Protein AF-A0A4V3CVG6-F1 (afdb_monomer_lite)

Sequence (126 aa):
MADDRAKSPRGFAAMKGERQREIARKGGESVPDEKRSFARNPDLAAAAGRKGGQNVPDEKRSFSQNRDLAAAAGRKGGQSVPDAKRSFSQNRELAAAAGRKGGQAAHGGRDRDRADDGADRDRAAP

Secondary structure (DSSP, 8-state):
----------GGGGS-HHHHHHHHHHHHHTS-GGG-HHHH-HHHHHHHHHHHHHTS-TTT-HHHH-HHHHHHHHHHHHHTS-GGG-HHHH-HHHHHHHHHHHHHHHHTTSSSSSSSSSS-------

Radius of gyration: 24.6 Å; chains: 1; bounding box: 65×59×64 Å

Structure (mmCIF, N/CA/C/O backbone):
data_AF-A0A4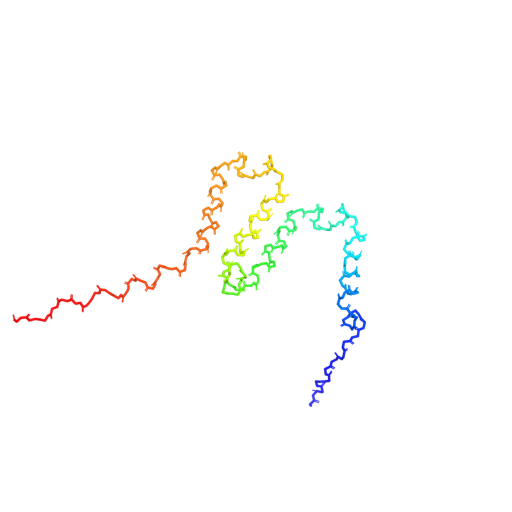V3CVG6-F1
#
_entry.id   AF-A0A4V3CVG6-F1
#
loop_
_atom_site.group_PDB
_atom_site.id
_atom_site.type_symbol
_atom_site.label_atom_id
_atom_site.label_alt_id
_atom_site.label_comp_id
_atom_site.label_asym_id
_atom_site.label_entity_id
_atom_site.label_seq_id
_atom_site.pdbx_PDB_ins_code
_atom_site.Cartn_x
_atom_site.Cartn_y
_atom_site.Cartn_z
_atom_site.occupancy
_atom_site.B_iso_or_equiv
_atom_site.auth_seq_id
_atom_site.auth_comp_id
_atom_site.auth_asym_id
_atom_site.auth_atom_id
_atom_site.pdbx_PDB_model_num
ATOM 1 N N . MET A 1 1 ? 15.925 0.136 42.097 1.00 37.00 1 MET A N 1
ATOM 2 C CA . MET A 1 1 ? 15.141 -0.947 41.470 1.00 37.00 1 MET A CA 1
ATOM 3 C C . MET A 1 1 ? 13.824 -0.310 41.054 1.00 37.00 1 MET A C 1
ATOM 5 O O . MET A 1 1 ? 13.066 0.057 41.937 1.00 37.00 1 MET A O 1
ATOM 9 N N . ALA A 1 2 ? 13.631 0.010 39.772 1.00 52.06 2 ALA A N 1
ATOM 10 C CA . ALA A 1 2 ? 12.375 0.600 39.302 1.00 52.06 2 ALA A CA 1
ATOM 11 C C . ALA A 1 2 ? 11.380 -0.540 39.056 1.00 52.06 2 ALA A C 1
ATOM 13 O O . ALA A 1 2 ? 11.679 -1.445 38.287 1.00 52.06 2 ALA A O 1
ATOM 14 N N . ASP A 1 3 ? 10.247 -0.524 39.755 1.00 52.22 3 ASP A N 1
ATOM 15 C CA . ASP A 1 3 ? 9.181 -1.512 39.611 1.00 52.22 3 ASP A CA 1
ATOM 16 C C . ASP A 1 3 ? 8.616 -1.537 38.180 1.00 52.22 3 ASP A C 1
ATOM 18 O O . ASP A 1 3 ? 7.869 -0.642 37.772 1.00 52.22 3 ASP A O 1
ATOM 22 N N . ASP A 1 4 ? 8.897 -2.619 37.450 1.00 59.16 4 ASP A N 1
ATOM 23 C CA . ASP A 1 4 ? 8.198 -3.065 36.237 1.00 59.16 4 ASP A CA 1
ATOM 24 C C . ASP A 1 4 ? 6.767 -3.536 36.575 1.00 59.16 4 ASP A C 1
ATOM 26 O O . ASP A 1 4 ? 6.352 -4.676 36.352 1.00 59.16 4 ASP A O 1
ATOM 30 N N . ARG A 1 5 ? 5.962 -2.644 37.160 1.00 63.31 5 ARG A N 1
ATOM 31 C CA . ARG A 1 5 ? 4.541 -2.893 37.405 1.00 63.31 5 ARG A CA 1
ATOM 32 C C . ARG A 1 5 ? 3.817 -2.793 36.065 1.00 63.31 5 ARG A C 1
ATOM 34 O O . ARG A 1 5 ? 3.393 -1.705 35.672 1.00 63.31 5 ARG A O 1
ATOM 41 N N . ALA A 1 6 ? 3.709 -3.918 35.355 1.00 66.00 6 ALA A N 1
ATOM 42 C CA . ALA A 1 6 ? 3.012 -4.031 34.075 1.00 66.00 6 ALA A CA 1
ATOM 43 C C . ALA A 1 6 ? 1.687 -3.252 34.121 1.00 66.00 6 ALA A C 1
ATOM 45 O O . ALA A 1 6 ? 0.757 -3.583 34.863 1.00 66.00 6 ALA A O 1
ATOM 46 N N . LYS A 1 7 ? 1.637 -2.141 33.380 1.00 72.88 7 LYS A N 1
ATOM 47 C CA . LYS A 1 7 ? 0.526 -1.191 33.427 1.00 72.88 7 LYS A CA 1
ATOM 48 C C . LYS A 1 7 ? -0.696 -1.895 32.849 1.00 72.88 7 LYS A C 1
ATOM 50 O O . LYS A 1 7 ? -0.747 -2.155 31.651 1.00 72.88 7 LYS A O 1
ATOM 55 N N . SER A 1 8 ? -1.656 -2.238 33.707 1.00 79.81 8 SER A N 1
ATOM 56 C CA . SER A 1 8 ? -2.883 -2.913 33.285 1.00 79.81 8 SER A CA 1
ATOM 57 C C . SER A 1 8 ? -3.536 -2.124 32.145 1.00 79.81 8 SER A C 1
ATOM 59 O O . SER A 1 8 ? -3.572 -0.887 32.225 1.00 79.81 8 SER A O 1
ATOM 61 N N . PRO A 1 9 ? -4.038 -2.790 31.089 1.00 80.44 9 PRO A N 1
ATOM 62 C CA . PRO A 1 9 ? -4.703 -2.099 29.997 1.00 80.44 9 PRO A CA 1
ATOM 63 C C . PRO A 1 9 ? -5.874 -1.294 30.566 1.00 80.44 9 PRO A C 1
ATOM 65 O O . PRO A 1 9 ? -6.638 -1.776 31.402 1.00 80.44 9 PRO A O 1
ATOM 68 N N . ARG A 1 10 ? -5.989 -0.031 30.151 1.00 85.62 10 ARG A N 1
ATOM 69 C CA . ARG A 1 10 ? -7.047 0.899 30.571 1.00 85.62 10 ARG A CA 1
ATOM 70 C C . ARG A 1 10 ? -7.639 1.588 29.348 1.00 85.62 10 ARG A C 1
ATOM 72 O O . ARG A 1 10 ? -6.978 1.721 28.318 1.00 85.62 10 ARG A O 1
ATOM 79 N N . GLY A 1 11 ? -8.887 2.037 29.465 1.00 86.88 11 GLY A N 1
ATOM 80 C CA . GLY A 1 11 ? -9.581 2.739 28.385 1.00 86.88 11 GLY A CA 1
ATOM 81 C C . GLY A 1 11 ? -9.742 1.864 27.139 1.00 86.88 11 GLY A C 1
ATOM 82 O O . GLY A 1 11 ? -10.182 0.723 27.237 1.00 86.88 11 GLY A O 1
ATOM 83 N N . PHE A 1 12 ? -9.368 2.389 25.969 1.00 86.44 12 PHE A N 1
ATOM 84 C CA . PHE A 1 12 ? -9.533 1.722 24.670 1.00 86.44 12 PHE A CA 1
ATOM 85 C C . PHE A 1 12 ? -8.839 0.355 24.587 1.00 86.44 12 PHE A C 1
ATOM 87 O O . PHE A 1 12 ? -9.406 -0.589 24.046 1.00 86.44 12 PHE A O 1
ATOM 94 N N . ALA A 1 13 ? -7.646 0.232 25.175 1.00 85.44 13 ALA A N 1
ATOM 95 C CA . ALA A 1 13 ? -6.874 -1.012 25.181 1.00 85.44 13 ALA A CA 1
ATOM 96 C C . ALA A 1 13 ? -7.473 -2.099 26.094 1.00 85.44 13 ALA A C 1
ATOM 98 O O . ALA A 1 13 ? -7.122 -3.265 25.961 1.00 85.44 13 ALA A O 1
ATOM 99 N N . ALA A 1 14 ? -8.364 -1.727 27.021 1.00 88.00 14 ALA A N 1
ATOM 100 C CA . ALA A 1 14 ? -9.066 -2.660 27.905 1.00 88.00 14 ALA A CA 1
ATOM 101 C C . ALA A 1 14 ? -10.419 -3.129 27.344 1.00 88.00 14 ALA A C 1
ATOM 103 O O . ALA A 1 14 ? -11.069 -3.991 27.933 1.00 88.00 14 ALA A O 1
ATOM 104 N N . MET A 1 15 ? -10.892 -2.532 26.245 1.00 90.56 15 MET A N 1
ATOM 105 C CA . MET A 1 15 ? -12.180 -2.883 25.647 1.00 90.56 15 MET A CA 1
ATOM 106 C C . MET A 1 15 ? -12.101 -4.207 24.878 1.00 90.56 15 MET A C 1
ATOM 108 O O . MET A 1 15 ? -11.050 -4.601 24.379 1.00 90.56 15 MET A O 1
ATOM 112 N N . LYS A 1 16 ? -13.250 -4.880 24.718 1.00 89.88 16 LYS A N 1
ATOM 113 C CA . LYS A 1 16 ? -13.366 -6.058 23.843 1.00 89.88 16 LYS A CA 1
ATOM 114 C C . LYS A 1 16 ? -12.977 -5.686 22.405 1.00 89.88 16 LYS A C 1
ATOM 116 O O . LYS A 1 16 ? -13.419 -4.655 21.896 1.00 89.88 16 LYS A O 1
ATOM 121 N N . GLY A 1 17 ? -12.215 -6.551 21.733 1.00 89.88 17 GLY A N 1
ATOM 122 C CA . GLY A 1 17 ? -11.655 -6.269 20.403 1.00 89.88 17 GLY A CA 1
ATOM 123 C C . GLY A 1 17 ? -12.692 -5.965 19.315 1.00 89.88 17 GLY A C 1
ATOM 124 O O . GLY A 1 17 ? -12.408 -5.231 18.373 1.00 89.88 17 GLY A O 1
ATOM 125 N N . GLU A 1 18 ? -13.919 -6.474 19.435 1.00 88.44 18 GLU A N 1
ATOM 126 C CA . GLU A 1 18 ? -15.022 -6.100 18.537 1.00 88.44 18 GLU A CA 1
ATOM 127 C C . GLU A 1 18 ? -15.428 -4.634 18.701 1.00 88.44 18 GLU A C 1
ATOM 129 O O . GLU A 1 18 ? -15.453 -3.891 17.722 1.00 88.44 18 GLU A O 1
ATOM 134 N N . ARG A 1 19 ? -15.623 -4.185 19.945 1.00 87.50 19 ARG A N 1
ATOM 135 C CA . ARG A 1 19 ? -15.942 -2.790 20.271 1.00 87.50 19 ARG A CA 1
ATOM 136 C C . ARG A 1 19 ? -14.800 -1.847 19.892 1.00 87.50 19 ARG A C 1
ATOM 138 O O . ARG A 1 19 ? -15.037 -0.742 19.417 1.00 87.50 19 ARG A O 1
ATOM 145 N N . GLN A 1 20 ? -13.556 -2.296 20.050 1.00 90.75 20 GLN A N 1
ATOM 146 C CA . GLN A 1 20 ? -12.374 -1.553 19.617 1.00 90.75 20 GLN A CA 1
ATOM 147 C C . GLN A 1 20 ? -12.373 -1.331 18.095 1.00 90.75 20 GLN A C 1
ATOM 149 O O . GLN A 1 20 ? -12.148 -0.213 17.628 1.00 90.75 20 GLN A O 1
ATOM 154 N N . ARG A 1 21 ? -12.676 -2.383 17.321 1.00 89.69 21 ARG A N 1
ATOM 155 C CA . ARG A 1 21 ? -12.789 -2.324 15.856 1.00 89.69 21 ARG A CA 1
ATOM 156 C C . ARG A 1 21 ? -13.944 -1.445 15.397 1.00 89.69 21 ARG A C 1
ATOM 158 O O . ARG A 1 21 ? -13.778 -0.700 14.440 1.00 89.69 21 ARG A O 1
ATOM 165 N N . GLU A 1 22 ? -15.084 -1.509 16.072 1.00 88.31 22 GLU A N 1
ATOM 166 C CA . GLU A 1 22 ? -16.244 -0.673 15.766 1.00 88.31 22 GLU A CA 1
ATOM 167 C C . GLU A 1 22 ? -15.952 0.814 15.999 1.00 88.31 22 GLU A C 1
ATOM 169 O O . GLU A 1 22 ? -16.206 1.638 15.123 1.00 88.31 22 GLU A O 1
ATOM 174 N N . ILE A 1 23 ? -15.329 1.158 17.129 1.00 86.12 23 ILE A N 1
ATOM 175 C CA . ILE A 1 23 ? -14.909 2.534 17.424 1.00 86.12 23 ILE A CA 1
ATOM 176 C C . ILE A 1 23 ? -13.839 3.003 16.428 1.00 86.12 23 ILE A C 1
ATOM 178 O O . ILE A 1 23 ? -13.912 4.133 15.955 1.00 86.12 23 ILE A O 1
ATOM 182 N N . ALA A 1 24 ? -12.875 2.151 16.064 1.00 86.94 24 ALA A N 1
ATOM 183 C CA . ALA A 1 24 ? -11.873 2.483 15.049 1.00 86.94 24 ALA A CA 1
ATOM 184 C C . ALA A 1 24 ? -12.505 2.703 13.664 1.00 86.94 24 ALA A C 1
ATOM 186 O O . ALA A 1 24 ? -12.148 3.658 12.975 1.00 86.94 24 ALA A O 1
ATOM 187 N N . ARG A 1 25 ? -13.478 1.866 13.277 1.00 86.12 25 ARG A N 1
ATOM 188 C CA . ARG A 1 25 ? -14.236 2.013 12.027 1.00 86.12 25 ARG A CA 1
ATOM 189 C C . ARG A 1 25 ? -15.013 3.325 12.021 1.00 86.12 25 ARG A C 1
ATOM 191 O O . ARG A 1 25 ? -14.826 4.119 11.109 1.00 86.12 25 ARG A O 1
ATOM 198 N N . LYS A 1 26 ? -15.777 3.606 13.082 1.00 84.56 26 LYS A N 1
ATOM 199 C CA . LYS A 1 26 ? -16.540 4.853 13.234 1.00 84.56 26 LYS A CA 1
ATOM 200 C C . LYS A 1 26 ? -15.627 6.082 13.269 1.00 84.56 26 LYS A C 1
ATOM 202 O O . LYS A 1 26 ? -15.957 7.101 12.673 1.00 84.56 26 LYS A O 1
ATOM 207 N N . GLY A 1 27 ? -14.461 5.985 13.911 1.00 80.88 27 GLY A N 1
ATOM 208 C CA . GLY A 1 27 ? -13.442 7.037 13.930 1.00 80.88 27 GLY A CA 1
ATOM 209 C C . GLY A 1 27 ? -12.859 7.324 12.544 1.00 80.88 27 GLY A C 1
ATOM 210 O O . GLY A 1 27 ? -12.694 8.485 12.182 1.00 80.88 27 GLY A O 1
ATOM 211 N N . GLY A 1 28 ? -12.606 6.282 11.745 1.00 73.94 28 GLY A N 1
ATOM 212 C CA . GLY A 1 28 ? -12.166 6.416 10.353 1.00 73.94 28 GLY A CA 1
ATOM 213 C C . GLY A 1 28 ? -13.264 6.915 9.406 1.00 73.94 28 GLY A C 1
ATOM 214 O O . GLY A 1 28 ? -12.986 7.698 8.500 1.00 73.94 28 GLY A O 1
ATOM 215 N N . GLU A 1 29 ? -14.516 6.515 9.637 1.00 74.19 29 GLU A N 1
ATOM 216 C CA . GLU A 1 29 ? -15.690 6.946 8.866 1.00 74.19 29 GLU A CA 1
ATOM 217 C C . GLU A 1 29 ? -16.126 8.383 9.172 1.00 74.19 29 GLU A C 1
ATOM 219 O O . GLU A 1 29 ? -16.648 9.054 8.288 1.00 74.19 29 GLU A O 1
ATOM 224 N N . SER A 1 30 ? -15.858 8.885 10.383 1.00 76.50 30 SER A N 1
ATOM 225 C CA . SER A 1 30 ? -16.215 10.249 10.817 1.00 76.50 30 SER A CA 1
ATOM 226 C C . SER A 1 30 ? -15.575 11.357 9.978 1.00 76.50 30 SER A C 1
ATOM 228 O O . SER A 1 30 ? -16.045 12.494 9.997 1.00 76.50 30 SER A O 1
ATOM 230 N N . VAL A 1 31 ? -14.495 11.047 9.257 1.00 68.69 31 VAL A N 1
ATOM 231 C CA . VAL A 1 31 ? -13.876 11.969 8.309 1.00 68.69 31 VAL A CA 1
ATOM 232 C C . VAL A 1 31 ? -14.406 11.628 6.912 1.00 68.69 31 VAL A C 1
ATOM 234 O O . VAL A 1 31 ? -14.093 10.538 6.420 1.00 68.69 31 VAL A O 1
ATOM 237 N N . PRO A 1 32 ? -15.184 12.525 6.268 1.00 72.06 32 PRO A N 1
ATOM 238 C CA . PRO A 1 32 ? -15.596 12.369 4.873 1.00 72.06 32 PRO A CA 1
ATOM 239 C C . PRO A 1 32 ? -14.385 12.108 3.987 1.00 72.06 32 PRO A C 1
ATOM 241 O O . PRO A 1 32 ? -13.311 12.651 4.265 1.00 72.06 32 PRO A O 1
ATOM 244 N N . ASP A 1 33 ? -14.543 11.307 2.935 1.00 65.56 33 ASP A N 1
ATOM 245 C CA . ASP A 1 33 ? -13.433 10.927 2.057 1.00 65.56 33 ASP A CA 1
ATOM 246 C C . ASP A 1 33 ? -12.661 12.150 1.555 1.00 65.56 33 ASP A C 1
ATOM 248 O O . ASP A 1 33 ? -11.436 12.165 1.600 1.00 65.56 33 ASP A O 1
ATOM 252 N N . GLU A 1 34 ? -13.346 13.245 1.235 1.00 69.00 34 GLU A N 1
ATOM 253 C CA . GLU A 1 34 ? -12.746 14.491 0.745 1.00 69.00 34 GLU A CA 1
ATOM 254 C C . GLU A 1 34 ? -11.859 15.193 1.790 1.00 69.00 34 GLU A C 1
ATOM 256 O O . GLU A 1 34 ? -10.977 15.985 1.449 1.00 69.00 34 GLU A O 1
ATOM 261 N N . LYS A 1 35 ? -12.081 14.912 3.079 1.00 69.75 35 LYS A N 1
ATOM 262 C CA . LYS A 1 35 ? -11.327 15.474 4.211 1.00 69.75 35 LYS A CA 1
ATOM 263 C C . LYS A 1 35 ? -10.295 14.502 4.779 1.00 69.75 35 LYS A C 1
ATOM 265 O O . LYS A 1 35 ? -9.519 14.893 5.653 1.00 69.75 35 LYS A O 1
ATOM 270 N N . ARG A 1 36 ? -10.243 13.254 4.304 1.00 75.19 36 ARG A N 1
ATOM 271 C CA . ARG A 1 36 ? -9.215 12.293 4.722 1.00 75.19 36 ARG A CA 1
ATOM 272 C C . ARG A 1 36 ? -7.873 12.737 4.151 1.00 75.19 36 ARG A C 1
ATOM 274 O O . ARG A 1 36 ? -7.715 12.845 2.937 1.00 75.19 36 ARG A O 1
ATOM 281 N N . SER A 1 37 ? -6.872 12.937 5.009 1.00 67.94 37 SER A N 1
ATOM 282 C CA . SER A 1 37 ? -5.529 13.377 4.592 1.00 67.94 37 SER A CA 1
ATOM 283 C C . SER A 1 37 ? -4.915 12.487 3.502 1.00 67.94 37 SER A C 1
ATOM 285 O O . SER A 1 37 ? -4.219 12.985 2.623 1.00 67.94 37 SER A O 1
ATOM 287 N N . PHE A 1 38 ? -5.223 11.186 3.524 1.00 66.00 38 PHE A N 1
ATOM 288 C CA . PHE A 1 38 ? -4.770 10.218 2.520 1.00 66.00 38 PHE A CA 1
ATOM 289 C C . PHE A 1 38 ? -5.528 10.287 1.185 1.00 66.00 38 PHE A C 1
ATOM 291 O O . PHE A 1 38 ? -4.963 9.925 0.159 1.00 66.00 38 PHE A O 1
ATOM 298 N N . ALA A 1 39 ? -6.781 10.747 1.176 1.00 66.56 39 ALA A N 1
ATOM 299 C CA . ALA A 1 39 ? -7.577 10.905 -0.043 1.00 66.56 39 ALA A CA 1
ATOM 300 C C . ALA A 1 39 ? -7.353 12.275 -0.705 1.00 66.56 39 ALA A C 1
ATOM 302 O O . ALA A 1 39 ? -7.442 12.397 -1.923 1.00 66.56 39 ALA A O 1
ATOM 303 N N . ARG A 1 40 ? -7.001 13.300 0.085 1.00 69.38 40 ARG A N 1
ATOM 304 C CA . ARG A 1 40 ? -6.726 14.657 -0.409 1.00 69.38 40 ARG A CA 1
ATOM 305 C C . ARG A 1 40 ? -5.427 14.762 -1.209 1.00 69.38 40 ARG A C 1
ATOM 307 O O . ARG A 1 40 ? -5.351 15.563 -2.134 1.00 69.38 40 ARG A O 1
ATOM 314 N N . ASN A 1 41 ? -4.399 13.998 -0.837 1.00 79.75 41 ASN A N 1
ATOM 315 C CA . ASN A 1 41 ? -3.125 13.984 -1.549 1.00 79.75 41 ASN A CA 1
ATOM 316 C C . ASN A 1 41 ? -2.645 12.533 -1.761 1.00 79.75 41 ASN A C 1
ATOM 318 O O . ASN A 1 41 ? -1.990 11.966 -0.878 1.00 79.75 41 ASN A O 1
ATOM 322 N N . PRO A 1 42 ? -2.967 11.924 -2.918 1.00 74.50 42 PRO A N 1
ATOM 323 C CA . PRO A 1 42 ? -2.577 10.549 -3.219 1.00 74.50 42 PRO A CA 1
ATOM 324 C C . PRO A 1 42 ? -1.055 10.370 -3.281 1.00 74.50 42 PRO A C 1
ATOM 326 O O . PRO A 1 42 ? -0.554 9.309 -2.905 1.00 74.50 42 PRO A O 1
ATOM 329 N N . ASP A 1 43 ? -0.302 11.403 -3.668 1.00 77.50 43 ASP A N 1
ATOM 330 C CA . ASP A 1 43 ? 1.161 11.351 -3.702 1.00 77.50 43 ASP A CA 1
ATOM 331 C C . ASP A 1 43 ? 1.755 11.302 -2.294 1.00 77.50 43 ASP A C 1
ATOM 333 O O . ASP A 1 43 ? 2.664 10.510 -2.032 1.00 77.50 43 ASP A O 1
ATOM 337 N N . LEU A 1 44 ? 1.202 12.080 -1.356 1.00 78.75 44 LEU A N 1
ATOM 338 C CA . LEU A 1 44 ? 1.585 12.031 0.057 1.00 78.75 44 LEU A CA 1
ATOM 339 C C . LEU A 1 44 ? 1.250 10.669 0.673 1.00 78.75 44 LEU A C 1
ATOM 341 O O . LEU A 1 44 ? 2.066 10.110 1.405 1.00 78.75 44 LEU A O 1
ATOM 345 N N . ALA A 1 45 ? 0.082 10.108 0.351 1.00 79.69 45 ALA A N 1
ATOM 346 C CA . ALA A 1 45 ? -0.309 8.774 0.796 1.00 79.69 45 ALA A CA 1
ATOM 347 C C . ALA A 1 45 ? 0.642 7.695 0.255 1.00 79.69 45 ALA A C 1
ATOM 349 O O . ALA A 1 45 ? 1.122 6.848 1.012 1.00 79.69 45 ALA A O 1
ATOM 350 N N . ALA A 1 46 ? 0.982 7.763 -1.033 1.00 75.69 46 ALA A N 1
ATOM 351 C CA . ALA A 1 46 ? 1.937 6.858 -1.661 1.00 75.69 46 ALA A CA 1
ATOM 352 C C . ALA A 1 46 ? 3.353 7.021 -1.083 1.00 75.69 46 ALA A C 1
ATOM 354 O O . ALA A 1 46 ? 4.060 6.032 -0.888 1.00 75.69 46 ALA A O 1
ATOM 355 N N . ALA A 1 47 ? 3.787 8.249 -0.795 1.00 78.19 47 ALA A N 1
ATOM 356 C CA . ALA A 1 47 ? 5.075 8.530 -0.164 1.00 78.19 47 ALA A CA 1
ATOM 357 C C . ALA A 1 47 ? 5.131 8.003 1.278 1.00 78.19 47 ALA A C 1
ATOM 359 O O . ALA A 1 47 ? 6.099 7.341 1.651 1.00 78.19 47 ALA A O 1
ATOM 360 N N . ALA A 1 48 ? 4.078 8.222 2.067 1.00 79.94 48 ALA A N 1
ATOM 361 C CA . ALA A 1 48 ? 3.960 7.709 3.429 1.00 79.94 48 ALA A CA 1
ATOM 362 C C . ALA A 1 48 ? 3.925 6.173 3.459 1.00 79.94 48 ALA A C 1
ATOM 364 O O . ALA A 1 48 ? 4.634 5.563 4.258 1.00 79.94 48 ALA A O 1
ATOM 365 N N . GLY A 1 49 ? 3.179 5.543 2.545 1.00 79.19 49 GLY A N 1
ATOM 366 C CA . GLY A 1 49 ? 3.163 4.088 2.387 1.00 79.19 49 GLY A CA 1
ATOM 367 C C . GLY A 1 49 ? 4.538 3.527 2.014 1.00 79.19 49 GLY A C 1
ATOM 368 O O . GLY A 1 49 ? 5.008 2.579 2.642 1.00 79.19 49 GLY A O 1
ATOM 369 N N . ARG A 1 50 ? 5.232 4.159 1.054 1.00 79.69 50 ARG A N 1
ATOM 370 C CA . ARG A 1 50 ? 6.612 3.797 0.687 1.00 79.69 50 ARG A CA 1
ATOM 371 C C . ARG A 1 50 ? 7.564 3.912 1.876 1.00 79.69 50 ARG A C 1
ATOM 373 O O . ARG A 1 50 ? 8.289 2.963 2.156 1.00 79.69 50 ARG A O 1
ATOM 380 N N . LYS A 1 51 ? 7.522 5.028 2.608 1.00 80.62 51 LYS A N 1
ATOM 381 C CA . LYS A 1 51 ? 8.366 5.258 3.789 1.00 80.62 51 LYS A CA 1
ATOM 382 C C . LYS A 1 51 ? 8.086 4.245 4.905 1.00 80.62 51 LYS A C 1
ATOM 384 O O . LYS A 1 51 ? 9.022 3.726 5.503 1.00 80.62 51 LYS A O 1
ATOM 389 N N . GLY A 1 52 ? 6.816 3.916 5.150 1.00 75.94 52 GLY A N 1
ATOM 390 C CA . GLY A 1 52 ? 6.424 2.897 6.128 1.00 75.94 52 GLY A CA 1
ATOM 391 C C . GLY A 1 52 ? 6.914 1.491 5.765 1.00 75.94 52 GLY A C 1
ATOM 392 O O . GLY A 1 52 ? 7.364 0.757 6.639 1.00 75.94 52 GLY A O 1
ATOM 393 N N . GLY A 1 53 ? 6.890 1.133 4.476 1.00 69.19 53 GLY A N 1
ATOM 394 C CA . GLY A 1 53 ? 7.383 -0.161 3.989 1.00 69.19 53 GLY A CA 1
ATOM 395 C C . GLY A 1 53 ? 8.911 -0.287 3.951 1.00 69.19 53 GLY A C 1
ATOM 396 O O . GLY A 1 53 ? 9.441 -1.389 4.071 1.00 69.19 53 GLY A O 1
ATOM 397 N N . GLN A 1 54 ? 9.630 0.830 3.814 1.00 70.06 54 GLN A N 1
ATOM 398 C CA . GLN A 1 54 ? 11.097 0.846 3.785 1.00 70.06 54 GLN A CA 1
ATOM 399 C C . GLN A 1 54 ? 11.735 0.559 5.147 1.00 70.06 54 GLN A C 1
ATOM 401 O O . GLN A 1 54 ? 12.843 0.035 5.185 1.00 70.06 54 GLN A O 1
ATOM 406 N N . ASN A 1 55 ? 11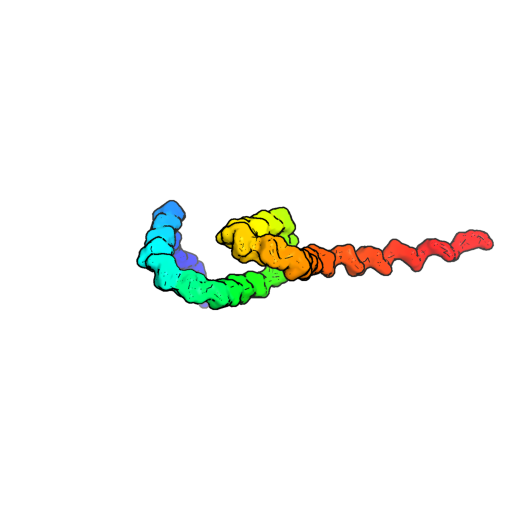.035 0.848 6.250 1.00 70.19 55 ASN A N 1
ATOM 407 C CA . ASN A 1 55 ? 11.567 0.706 7.610 1.00 70.19 55 ASN A CA 1
ATOM 408 C C . ASN A 1 55 ? 11.657 -0.754 8.096 1.00 70.19 55 ASN A C 1
ATOM 410 O O . ASN A 1 55 ? 12.103 -1.020 9.209 1.00 70.19 55 ASN A O 1
ATOM 414 N N . VAL A 1 56 ? 11.200 -1.699 7.273 1.00 66.12 56 VAL A N 1
ATOM 415 C CA . VAL A 1 56 ? 11.333 -3.131 7.526 1.00 66.12 56 VAL A CA 1
ATOM 416 C C . VAL A 1 56 ? 12.548 -3.636 6.737 1.00 66.12 56 VAL A C 1
ATOM 418 O O . VAL A 1 56 ? 12.613 -3.355 5.537 1.00 66.12 56 VAL A O 1
ATOM 421 N N . PRO A 1 57 ? 13.500 -4.353 7.363 1.00 67.19 57 PRO A N 1
ATOM 422 C CA . PRO A 1 57 ? 14.609 -4.979 6.644 1.00 67.19 57 PRO A CA 1
ATOM 423 C C . PRO A 1 57 ? 14.100 -5.990 5.606 1.00 67.19 57 PRO A C 1
ATOM 425 O O . PRO A 1 57 ? 13.032 -6.583 5.791 1.00 67.19 57 PRO A O 1
ATOM 428 N N . ASP A 1 58 ? 14.841 -6.161 4.510 1.00 64.69 58 ASP A N 1
ATOM 429 C CA . ASP A 1 58 ? 14.463 -6.974 3.339 1.00 64.69 58 ASP A CA 1
ATOM 430 C C . ASP A 1 58 ? 14.051 -8.401 3.712 1.00 64.69 58 ASP A C 1
ATOM 432 O O . ASP A 1 58 ? 13.078 -8.919 3.166 1.00 64.69 58 ASP A O 1
ATOM 436 N N . GLU A 1 59 ? 14.677 -8.985 4.728 1.00 68.69 59 GLU A N 1
ATOM 437 C CA . GLU A 1 59 ? 14.430 -10.342 5.220 1.00 68.69 59 GLU A CA 1
ATOM 438 C C . GLU A 1 59 ? 13.143 -10.451 6.058 1.00 68.69 59 GLU A C 1
ATOM 440 O O . GLU A 1 59 ? 12.526 -11.515 6.154 1.00 68.69 59 GLU A O 1
ATOM 445 N N . LYS A 1 60 ? 12.711 -9.344 6.676 1.00 67.69 60 LYS A N 1
ATOM 446 C CA . LYS A 1 60 ? 11.504 -9.284 7.523 1.00 67.69 60 LYS A CA 1
ATOM 447 C C . LYS A 1 60 ? 10.293 -8.708 6.797 1.00 67.69 60 LYS A C 1
ATOM 449 O O . LYS A 1 60 ? 9.204 -8.638 7.366 1.00 67.69 60 LYS A O 1
ATOM 454 N N . ARG A 1 61 ? 10.459 -8.276 5.549 1.00 70.75 61 ARG A N 1
ATOM 455 C CA . ARG A 1 61 ? 9.364 -7.769 4.726 1.00 70.75 61 ARG A CA 1
ATOM 456 C C . ARG A 1 61 ? 8.434 -8.914 4.345 1.00 70.75 61 ARG A C 1
ATOM 458 O O . ARG A 1 61 ? 8.859 -9.917 3.777 1.00 70.75 61 ARG A O 1
ATOM 465 N N . SER A 1 62 ? 7.135 -8.735 4.585 1.00 67.31 62 SER A N 1
ATOM 466 C CA . SER A 1 62 ? 6.113 -9.740 4.251 1.00 67.31 62 SER A CA 1
ATOM 467 C C . SER A 1 62 ? 6.128 -10.130 2.769 1.00 67.31 62 SER A C 1
ATOM 469 O O . SER A 1 62 ? 5.765 -11.250 2.423 1.00 67.31 62 SER A O 1
ATOM 471 N N . PHE A 1 63 ? 6.588 -9.226 1.897 1.00 65.56 63 PHE A N 1
ATOM 472 C CA . PHE A 1 63 ? 6.731 -9.489 0.469 1.00 65.56 63 PHE A CA 1
ATOM 473 C C . PHE A 1 63 ? 7.916 -10.391 0.093 1.00 65.56 63 PHE A C 1
ATOM 475 O O . PHE A 1 63 ? 7.863 -11.029 -0.956 1.00 65.56 63 PHE A O 1
ATOM 482 N N . SER A 1 64 ? 8.941 -10.479 0.943 1.00 67.75 64 SER A N 1
ATOM 483 C CA . SER A 1 64 ? 10.065 -11.414 0.792 1.00 67.75 64 SER A CA 1
ATOM 484 C C . SER A 1 64 ? 9.753 -12.780 1.410 1.00 67.75 64 SER A C 1
ATOM 486 O O . SER A 1 64 ? 10.232 -13.800 0.928 1.00 67.75 64 SER A O 1
ATOM 488 N N . GLN A 1 65 ? 8.918 -12.811 2.455 1.00 70.94 65 GLN A N 1
ATOM 489 C CA . GLN A 1 65 ? 8.569 -14.037 3.182 1.00 70.94 65 GLN A CA 1
ATOM 490 C C . GLN A 1 65 ? 7.529 -14.901 2.462 1.00 70.94 65 GLN A C 1
ATOM 492 O O . GLN A 1 65 ? 7.632 -16.124 2.476 1.00 70.94 65 GLN A O 1
ATOM 497 N N . ASN A 1 66 ? 6.518 -14.288 1.837 1.00 80.00 66 ASN A N 1
ATOM 498 C CA . ASN A 1 66 ? 5.499 -15.019 1.088 1.00 80.00 66 ASN A CA 1
ATOM 499 C C . ASN A 1 66 ? 5.230 -14.340 -0.256 1.00 80.00 66 ASN A C 1
ATOM 501 O O . ASN A 1 66 ? 4.477 -13.367 -0.363 1.00 80.00 66 ASN A O 1
ATOM 505 N N . ARG A 1 67 ? 5.854 -14.896 -1.295 1.00 73.56 67 ARG A N 1
ATOM 506 C CA . ARG A 1 67 ? 5.786 -14.386 -2.665 1.00 73.56 67 ARG A CA 1
ATOM 507 C C . ARG A 1 67 ? 4.364 -14.393 -3.226 1.00 73.56 67 ARG A C 1
ATOM 509 O O . ARG A 1 67 ? 3.989 -13.454 -3.926 1.00 73.56 67 ARG A O 1
ATOM 516 N N . ASP A 1 68 ? 3.566 -15.405 -2.898 1.00 76.56 68 ASP A N 1
ATOM 517 C CA . ASP A 1 68 ? 2.195 -15.531 -3.401 1.00 76.56 68 ASP A CA 1
ATOM 518 C C . ASP A 1 68 ? 1.276 -14.485 -2.772 1.00 76.56 68 ASP A C 1
ATOM 520 O O . ASP A 1 68 ? 0.485 -13.843 -3.470 1.00 76.56 68 ASP A O 1
ATOM 524 N N . LEU A 1 69 ? 1.440 -14.235 -1.470 1.00 78.44 69 LEU A N 1
ATOM 525 C CA . LEU A 1 69 ? 0.734 -13.167 -0.766 1.00 78.44 69 LEU A CA 1
ATOM 526 C C . LEU A 1 69 ? 1.144 -11.785 -1.293 1.00 78.44 69 LEU A C 1
ATOM 528 O O . LEU A 1 69 ? 0.285 -10.930 -1.508 1.00 78.44 69 LEU A O 1
ATOM 532 N N . ALA A 1 70 ? 2.436 -11.577 -1.559 1.00 75.75 70 ALA A N 1
ATOM 533 C CA . ALA A 1 70 ? 2.953 -10.346 -2.154 1.00 75.75 70 ALA A CA 1
ATOM 534 C C . ALA A 1 70 ? 2.350 -10.091 -3.543 1.00 75.75 70 ALA A C 1
ATOM 536 O O . ALA A 1 70 ? 1.861 -8.997 -3.831 1.00 75.75 70 ALA A O 1
ATOM 537 N N . ALA A 1 71 ? 2.330 -11.122 -4.390 1.00 74.19 71 ALA A N 1
ATOM 538 C CA . ALA A 1 71 ? 1.741 -11.061 -5.719 1.00 74.19 71 ALA A CA 1
ATOM 539 C C . ALA A 1 71 ? 0.224 -10.830 -5.657 1.00 74.19 71 ALA A C 1
ATOM 541 O O . ALA A 1 71 ? -0.318 -10.052 -6.443 1.00 74.19 71 ALA A O 1
ATOM 542 N N . ALA A 1 72 ? -0.480 -11.462 -4.715 1.00 77.62 72 ALA A N 1
ATOM 543 C CA . ALA A 1 72 ? -1.904 -11.234 -4.488 1.00 77.62 72 ALA A CA 1
ATOM 544 C C . ALA A 1 72 ? -2.189 -9.793 -4.031 1.00 77.62 72 ALA A C 1
ATOM 546 O O . ALA A 1 72 ? -3.091 -9.153 -4.572 1.00 77.62 72 ALA A O 1
ATOM 547 N N . ALA A 1 73 ? -1.395 -9.251 -3.105 1.00 76.88 73 ALA A N 1
ATOM 548 C CA . ALA A 1 73 ? -1.510 -7.868 -2.647 1.00 76.88 73 ALA A CA 1
ATOM 549 C C . ALA A 1 73 ? -1.219 -6.863 -3.775 1.00 76.88 73 ALA A C 1
ATOM 551 O O . ALA A 1 73 ? -1.974 -5.908 -3.954 1.00 76.88 73 ALA A O 1
ATOM 552 N N . GLY A 1 74 ? -0.185 -7.114 -4.585 1.00 75.88 74 GLY A N 1
ATOM 553 C CA . GLY A 1 74 ? 0.132 -6.307 -5.765 1.00 75.88 74 GLY A CA 1
ATOM 554 C C . GLY A 1 74 ? -0.987 -6.328 -6.808 1.00 75.88 74 GLY A C 1
ATOM 555 O O . GLY A 1 74 ? -1.415 -5.273 -7.279 1.00 75.88 74 GLY A O 1
ATOM 556 N N . ARG A 1 75 ? -1.533 -7.514 -7.116 1.00 76.50 75 ARG A N 1
ATOM 557 C CA . ARG A 1 75 ? -2.690 -7.659 -8.015 1.00 76.50 75 ARG A CA 1
ATOM 558 C C . ARG A 1 75 ? -3.912 -6.919 -7.483 1.00 76.50 75 ARG A C 1
ATOM 560 O O . ARG A 1 75 ? -4.529 -6.174 -8.236 1.00 76.50 75 ARG A O 1
ATOM 567 N N . LYS A 1 76 ? -4.227 -7.064 -6.194 1.00 78.81 76 LYS A N 1
ATOM 568 C CA . LYS A 1 76 ? -5.352 -6.370 -5.556 1.00 78.81 76 LYS A CA 1
ATOM 569 C C . LYS A 1 76 ? -5.181 -4.848 -5.608 1.00 78.81 76 LYS A C 1
ATOM 571 O O . LYS A 1 76 ? -6.124 -4.151 -5.956 1.00 78.81 76 LYS A O 1
ATOM 576 N N . GLY A 1 77 ? -3.976 -4.340 -5.342 1.00 74.25 77 GLY A N 1
ATOM 577 C CA . GLY A 1 77 ? -3.662 -2.912 -5.457 1.00 74.25 77 GLY A CA 1
ATOM 578 C C . GLY A 1 77 ? -3.819 -2.376 -6.884 1.00 74.25 77 GLY A C 1
ATOM 579 O O . GLY A 1 77 ? -4.393 -1.309 -7.078 1.00 74.25 77 GLY A O 1
ATOM 580 N N . GLY A 1 78 ? -3.377 -3.139 -7.888 1.00 72.19 78 GLY A N 1
ATOM 581 C CA . GLY A 1 78 ? -3.573 -2.790 -9.300 1.00 72.19 78 GLY A CA 1
ATOM 582 C C . GLY A 1 78 ? -5.032 -2.880 -9.758 1.00 72.19 78 GLY A C 1
ATOM 583 O O . GLY A 1 78 ? -5.454 -2.126 -10.633 1.00 72.19 78 GLY A O 1
ATOM 584 N N . GLN A 1 79 ? -5.824 -3.769 -9.153 1.00 71.81 79 GLN A N 1
ATOM 585 C CA . GLN A 1 79 ? -7.241 -3.930 -9.470 1.00 71.81 79 GLN A CA 1
ATOM 586 C C . GLN A 1 79 ? -8.119 -2.788 -8.951 1.00 71.81 79 GLN A C 1
ATOM 588 O O . GLN A 1 79 ? -9.129 -2.498 -9.591 1.00 71.81 79 GLN A O 1
ATOM 593 N N . SER A 1 80 ? -7.720 -2.118 -7.863 1.00 70.81 80 SER A N 1
ATOM 594 C CA . SER A 1 80 ? -8.408 -0.938 -7.308 1.00 70.81 80 SER A CA 1
ATOM 595 C C . SER A 1 80 ? -8.444 0.260 -8.263 1.00 70.81 80 SER A C 1
ATOM 597 O O . SER A 1 80 ? -9.194 1.208 -8.043 1.00 70.81 80 SER A O 1
ATOM 599 N N . VAL A 1 81 ? -7.636 0.234 -9.324 1.00 68.88 81 VAL A N 1
ATOM 600 C CA . VAL A 1 81 ? -7.646 1.237 -10.388 1.00 68.88 81 VAL A CA 1
ATOM 601 C C . VAL A 1 81 ? -8.643 0.790 -11.473 1.00 68.88 81 VAL A C 1
ATOM 603 O O . VAL A 1 81 ? -8.605 -0.375 -11.864 1.00 68.88 81 VAL A O 1
ATOM 606 N N . PRO A 1 82 ? -9.538 1.654 -11.988 1.00 71.12 82 PRO A N 1
ATOM 607 C CA . PRO A 1 82 ? -10.425 1.315 -13.108 1.00 71.12 82 PRO A CA 1
ATOM 608 C C . PRO A 1 82 ? -9.619 0.934 -14.348 1.00 71.12 82 PRO A C 1
ATOM 610 O O . PRO A 1 82 ? -8.618 1.591 -14.610 1.00 71.12 82 PRO A O 1
ATOM 613 N N . ASP A 1 83 ? -10.057 -0.056 -15.133 1.00 67.38 83 ASP A N 1
ATOM 614 C CA . ASP A 1 83 ? -9.251 -0.628 -16.228 1.00 67.38 83 ASP A CA 1
ATOM 615 C C . ASP A 1 83 ? -8.703 0.420 -17.215 1.00 67.38 83 ASP A C 1
ATOM 617 O O . ASP A 1 83 ? -7.511 0.440 -17.508 1.00 67.38 83 ASP A O 1
ATOM 621 N N . ALA A 1 84 ? -9.530 1.403 -17.583 1.00 71.19 84 ALA A N 1
ATOM 622 C CA . ALA A 1 84 ? -9.151 2.527 -18.44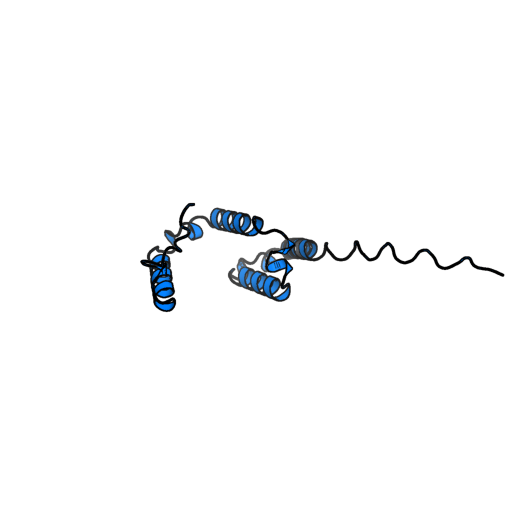5 1.00 71.19 84 ALA A CA 1
ATOM 623 C C . ALA A 1 84 ? -8.030 3.429 -17.878 1.00 71.19 84 ALA A C 1
ATOM 625 O O . ALA A 1 84 ? -7.383 4.167 -18.621 1.00 71.19 84 ALA A O 1
ATOM 626 N N . LYS A 1 85 ? -7.804 3.395 -16.561 1.00 70.44 85 LYS A N 1
ATOM 627 C CA . LYS A 1 85 ? -6.761 4.147 -15.844 1.00 70.44 85 LYS A CA 1
ATOM 628 C C . LYS A 1 85 ? -5.589 3.267 -15.412 1.00 70.44 85 LYS A C 1
ATOM 630 O O . LYS A 1 85 ? -4.660 3.758 -14.773 1.00 70.44 85 LYS A O 1
ATOM 635 N N . ARG A 1 86 ? -5.618 1.966 -15.713 1.00 72.81 86 ARG A N 1
ATOM 636 C CA . ARG A 1 86 ? -4.530 1.061 -15.351 1.00 72.81 86 ARG A CA 1
ATOM 637 C C . ARG A 1 86 ? -3.366 1.270 -16.305 1.00 72.81 86 ARG A C 1
ATOM 639 O O . ARG A 1 86 ? -3.523 1.201 -17.522 1.00 72.81 86 ARG A O 1
ATOM 646 N N . SER A 1 87 ? -2.169 1.452 -15.750 1.00 68.88 87 SER A N 1
ATOM 647 C CA . SER A 1 87 ? -0.952 1.655 -16.544 1.00 68.88 87 SER A CA 1
ATOM 648 C C . SER A 1 87 ? -0.682 0.503 -17.520 1.00 68.88 87 SER A C 1
ATOM 650 O O . SER A 1 87 ? -0.085 0.729 -18.564 1.00 68.88 87 SER A O 1
ATOM 652 N N . PHE A 1 88 ? -1.164 -0.712 -17.226 1.00 65.88 88 PHE A N 1
ATOM 653 C CA . PHE A 1 88 ? -1.044 -1.865 -18.123 1.00 65.88 88 PHE A CA 1
ATOM 654 C C . PHE A 1 88 ? -1.951 -1.838 -19.351 1.00 65.88 88 PHE A C 1
ATOM 656 O O . PHE A 1 88 ? -1.580 -2.433 -20.359 1.00 65.88 88 PHE A O 1
ATOM 663 N N . SER A 1 89 ? -3.090 -1.146 -19.283 1.00 69.88 89 SER A N 1
ATOM 664 C CA . SER A 1 89 ? -3.991 -0.955 -20.424 1.00 69.88 89 SER A CA 1
ATOM 665 C C . SER A 1 89 ? -3.585 0.276 -21.243 1.00 69.88 89 SER A C 1
ATOM 667 O O . SER A 1 89 ? -3.792 0.303 -22.450 1.00 69.88 89 SER A O 1
ATOM 669 N N . GLN A 1 90 ? -2.965 1.278 -20.606 1.00 72.44 90 GLN A N 1
ATOM 670 C CA . GLN A 1 90 ? -2.543 2.524 -21.261 1.00 72.44 90 GLN A CA 1
ATOM 671 C C . GLN A 1 90 ? -1.178 2.432 -21.956 1.00 72.44 90 GLN A C 1
ATOM 673 O O . GLN A 1 90 ? -1.010 2.970 -23.045 1.00 72.44 90 GLN A O 1
ATOM 678 N N . ASN A 1 91 ? -0.188 1.778 -21.339 1.00 82.81 91 ASN A N 1
ATOM 679 C CA . ASN A 1 91 ? 1.134 1.602 -21.934 1.00 82.81 91 ASN A CA 1
ATOM 680 C C . ASN A 1 91 ? 1.733 0.253 -21.520 1.00 82.81 91 ASN A C 1
ATOM 682 O O . ASN A 1 91 ? 2.296 0.081 -20.432 1.00 82.81 91 ASN A O 1
ATOM 686 N N . ARG A 1 92 ? 1.626 -0.710 -22.438 1.00 79.12 92 ARG A N 1
ATOM 687 C CA . ARG A 1 92 ? 2.084 -2.087 -22.245 1.00 79.12 92 ARG A CA 1
ATOM 688 C C . ARG A 1 92 ? 3.581 -2.173 -21.950 1.00 79.12 92 ARG A C 1
ATOM 690 O O . ARG A 1 92 ? 3.986 -2.997 -21.134 1.00 79.12 92 ARG A O 1
ATOM 697 N N . GLU A 1 93 ? 4.393 -1.324 -22.573 1.00 78.38 93 GLU A N 1
ATOM 698 C CA . GLU A 1 93 ? 5.847 -1.319 -22.396 1.00 78.38 93 GLU A CA 1
ATOM 699 C C . GLU A 1 93 ? 6.251 -0.791 -21.020 1.00 78.38 93 GLU A C 1
ATOM 701 O O . GLU A 1 93 ? 7.067 -1.412 -20.337 1.00 78.38 93 GLU A O 1
ATOM 706 N N . LEU A 1 94 ? 5.628 0.302 -20.566 1.00 79.00 94 LEU A N 1
ATOM 707 C CA . LEU A 1 94 ? 5.855 0.858 -19.231 1.00 79.00 94 LEU A CA 1
ATOM 708 C C . LEU A 1 94 ? 5.420 -0.124 -18.139 1.00 79.00 94 LEU A C 1
ATOM 710 O O . LEU A 1 94 ? 6.133 -0.325 -17.155 1.00 79.00 94 LEU A O 1
ATOM 714 N N . ALA A 1 95 ? 4.272 -0.774 -18.324 1.00 76.12 95 ALA A N 1
ATOM 715 C CA . ALA A 1 95 ? 3.794 -1.791 -17.399 1.00 76.12 95 ALA A CA 1
ATOM 716 C C . ALA A 1 95 ? 4.701 -3.025 -17.375 1.00 76.12 95 ALA A C 1
ATOM 718 O O . ALA A 1 95 ? 5.005 -3.536 -16.298 1.00 76.12 95 ALA A O 1
ATOM 719 N N . ALA A 1 96 ? 5.194 -3.469 -18.534 1.00 75.44 96 ALA A N 1
ATOM 720 C CA . ALA A 1 96 ? 6.179 -4.540 -18.611 1.00 75.44 96 ALA A CA 1
ATOM 721 C C . ALA A 1 96 ? 7.501 -4.139 -17.939 1.00 75.44 96 ALA A C 1
ATOM 723 O O . ALA A 1 96 ? 8.078 -4.939 -17.211 1.00 75.44 96 ALA A O 1
ATOM 724 N N . ALA A 1 97 ? 7.972 -2.902 -18.113 1.00 77.62 97 ALA A N 1
ATOM 725 C CA . ALA A 1 97 ? 9.165 -2.389 -17.444 1.00 77.62 97 ALA A CA 1
ATOM 726 C C . ALA A 1 97 ? 8.991 -2.316 -15.918 1.00 77.62 97 ALA A C 1
ATOM 728 O O . ALA A 1 97 ? 9.869 -2.766 -15.182 1.00 77.62 97 ALA A O 1
ATOM 729 N N . ALA A 1 98 ? 7.848 -1.828 -15.433 1.00 74.94 98 ALA A N 1
ATOM 730 C CA . ALA A 1 98 ? 7.520 -1.810 -14.010 1.00 74.94 98 ALA A CA 1
ATOM 731 C C . ALA A 1 98 ? 7.399 -3.231 -13.433 1.00 74.94 98 ALA A C 1
ATOM 733 O O . ALA A 1 98 ? 7.937 -3.508 -12.361 1.00 74.94 98 ALA A O 1
ATOM 734 N N . GLY A 1 99 ? 6.763 -4.147 -14.169 1.00 72.75 99 GLY A N 1
ATOM 735 C CA . GLY A 1 99 ? 6.662 -5.561 -13.814 1.00 72.75 99 GLY A CA 1
ATOM 736 C C . GLY A 1 99 ? 8.025 -6.250 -13.770 1.00 72.75 99 GLY A C 1
ATOM 737 O O . GLY A 1 99 ? 8.326 -6.947 -12.805 1.00 72.75 99 GLY A O 1
ATOM 738 N N . ARG A 1 100 ? 8.892 -5.993 -14.757 1.00 73.06 100 ARG A N 1
ATOM 739 C CA . ARG A 1 100 ? 10.277 -6.483 -14.777 1.00 73.06 100 ARG A CA 1
ATOM 740 C C . ARG A 1 100 ? 11.079 -5.933 -13.607 1.00 73.06 100 ARG A C 1
ATOM 742 O O . ARG A 1 100 ? 11.705 -6.722 -12.917 1.00 73.06 100 ARG A O 1
ATOM 749 N N . LYS A 1 101 ? 11.016 -4.630 -13.325 1.00 74.69 101 LYS A N 1
ATOM 750 C CA . LYS A 1 101 ? 11.727 -4.015 -12.192 1.00 74.69 101 LYS A CA 1
ATOM 751 C C . LYS A 1 101 ? 11.249 -4.571 -10.846 1.00 74.69 101 LYS A C 1
ATOM 753 O O . LYS A 1 101 ? 12.066 -4.871 -9.981 1.00 74.69 101 LYS A O 1
ATOM 758 N N . GLY A 1 102 ? 9.937 -4.756 -10.686 1.00 69.75 102 GLY A N 1
ATOM 759 C CA . GLY A 1 102 ? 9.354 -5.392 -9.503 1.00 69.75 102 GLY A CA 1
ATOM 760 C C . GLY A 1 102 ? 9.739 -6.869 -9.367 1.00 69.75 102 GLY A C 1
ATOM 761 O O . GLY A 1 102 ? 10.031 -7.329 -8.2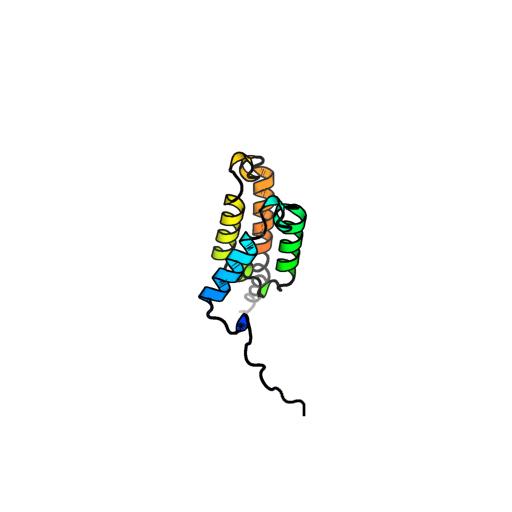69 1.00 69.75 102 GLY A O 1
ATOM 762 N N . GLY A 1 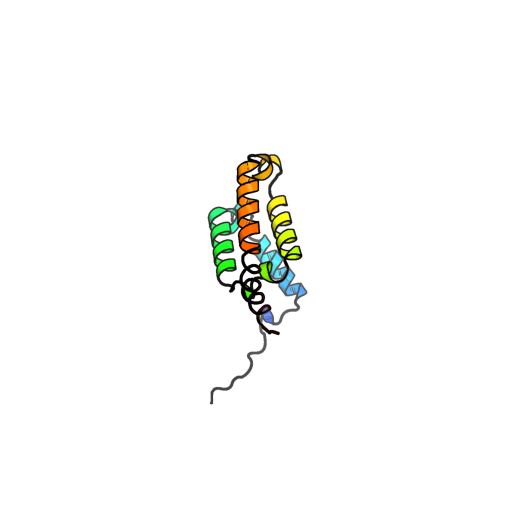103 ? 9.798 -7.602 -10.482 1.00 66.75 103 GLY A N 1
ATOM 763 C CA . GLY A 1 103 ? 10.251 -8.992 -10.519 1.00 66.75 103 GLY A CA 1
ATOM 764 C C . GLY A 1 103 ? 11.746 -9.134 -10.231 1.00 66.75 103 GLY A C 1
ATOM 765 O O . GLY A 1 103 ? 12.137 -9.993 -9.453 1.00 66.75 103 GLY A O 1
ATOM 766 N N . GLN A 1 104 ? 12.584 -8.265 -10.792 1.00 62.41 104 GLN A N 1
ATOM 767 C CA . GLN A 1 104 ? 14.032 -8.247 -10.568 1.00 62.41 104 GLN A CA 1
ATOM 768 C C . GLN A 1 104 ? 14.375 -7.993 -9.097 1.00 62.41 104 GLN A C 1
ATOM 770 O O . GLN A 1 104 ? 15.227 -8.688 -8.547 1.00 62.41 104 GLN A O 1
ATOM 775 N N . ALA A 1 105 ? 13.650 -7.088 -8.430 1.00 60.44 105 ALA A N 1
ATOM 776 C CA . ALA A 1 105 ? 13.776 -6.883 -6.985 1.00 60.44 105 ALA A CA 1
ATOM 777 C C . ALA A 1 105 ? 13.446 -8.149 -6.166 1.00 60.44 105 ALA A C 1
ATOM 779 O O . ALA A 1 105 ? 13.956 -8.313 -5.065 1.00 60.44 105 ALA A O 1
ATOM 780 N N . ALA A 1 106 ? 12.636 -9.063 -6.711 1.00 57.41 106 ALA A N 1
ATOM 781 C CA . ALA A 1 106 ? 12.281 -10.336 -6.085 1.00 57.41 106 ALA A CA 1
ATOM 782 C C . ALA A 1 106 ? 13.189 -11.518 -6.496 1.00 57.41 106 ALA A C 1
ATOM 784 O O . ALA A 1 106 ? 13.051 -12.607 -5.938 1.00 57.41 106 ALA A O 1
ATOM 785 N N . HIS A 1 107 ? 14.093 -11.340 -7.470 1.00 52.53 107 HIS A N 1
ATOM 786 C CA . HIS A 1 107 ? 14.917 -12.417 -8.039 1.00 52.53 107 HIS A CA 1
ATOM 787 C C . HIS A 1 107 ? 16.422 -12.325 -7.716 1.00 52.53 107 HIS A C 1
ATOM 789 O O . HIS A 1 107 ? 17.125 -13.306 -7.926 1.00 52.53 107 HIS A O 1
ATOM 795 N N . GLY A 1 108 ? 16.920 -11.231 -7.127 1.00 51.62 108 GLY A N 1
ATOM 796 C CA . GLY A 1 108 ? 18.357 -11.013 -6.868 1.00 51.62 108 GLY A CA 1
ATOM 797 C C . GLY A 1 108 ? 19.024 -11.840 -5.751 1.00 51.62 108 GLY A C 1
ATOM 798 O O . GLY A 1 108 ? 20.132 -11.502 -5.347 1.00 51.62 108 GLY A O 1
ATOM 799 N N . GLY A 1 109 ? 18.377 -12.889 -5.230 1.00 54.03 109 GLY A N 1
ATOM 800 C CA . GLY A 1 109 ? 18.860 -13.668 -4.079 1.00 54.03 109 GLY A CA 1
ATOM 801 C C . GLY A 1 109 ? 19.226 -15.129 -4.359 1.00 54.03 109 GLY A C 1
ATOM 802 O O . GLY A 1 109 ? 19.351 -15.886 -3.406 1.00 54.03 109 GLY A O 1
ATOM 803 N N . ARG A 1 110 ? 19.325 -15.573 -5.623 1.00 51.78 110 ARG A N 1
ATOM 804 C CA . ARG A 1 110 ? 19.527 -17.004 -5.948 1.00 51.78 110 ARG A CA 1
ATOM 805 C C . ARG A 1 110 ? 20.652 -17.328 -6.935 1.00 51.78 110 ARG A C 1
ATOM 807 O O . ARG A 1 110 ? 20.689 -18.445 -7.430 1.00 51.78 110 ARG A O 1
ATOM 814 N N . ASP A 1 111 ? 21.587 -16.405 -7.161 1.00 48.81 111 ASP A N 1
ATOM 815 C CA . ASP A 1 111 ? 22.695 -16.623 -8.109 1.00 48.81 111 ASP A CA 1
ATOM 816 C C . ASP A 1 111 ? 24.102 -16.408 -7.51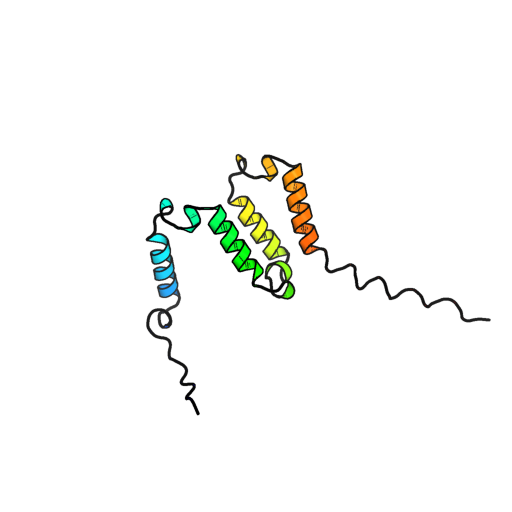5 1.00 48.81 111 ASP A C 1
ATOM 818 O O . ASP A 1 111 ? 25.069 -16.357 -8.267 1.00 48.81 111 ASP A O 1
ATOM 822 N N . ARG A 1 112 ? 24.263 -16.291 -6.184 1.00 47.28 112 ARG A N 1
ATOM 823 C CA . ARG A 1 112 ? 25.608 -16.207 -5.563 1.00 47.28 112 ARG A CA 1
ATOM 824 C C . ARG A 1 112 ? 26.121 -17.495 -4.915 1.00 47.28 112 ARG A C 1
ATOM 826 O O . ARG A 1 112 ? 27.327 -17.613 -4.762 1.00 47.28 112 ARG A O 1
ATOM 833 N N . ASP A 1 113 ? 25.262 -18.479 -4.647 1.00 45.16 113 ASP A N 1
ATOM 834 C CA . ASP A 1 113 ? 25.663 -19.712 -3.941 1.00 45.16 113 ASP A CA 1
ATOM 835 C C . ASP A 1 113 ? 25.833 -20.929 -4.875 1.00 45.16 113 ASP A C 1
ATOM 837 O O . ASP A 1 113 ? 25.898 -22.067 -4.422 1.00 45.16 113 ASP A O 1
ATOM 841 N N . ARG A 1 114 ? 25.880 -20.720 -6.200 1.00 42.53 114 ARG A N 1
ATOM 842 C CA . ARG A 1 114 ? 26.027 -21.799 -7.201 1.00 42.53 114 ARG A CA 1
ATOM 843 C C . ARG A 1 114 ? 27.164 -21.554 -8.194 1.00 42.53 114 ARG A C 1
ATOM 845 O O . ARG A 1 114 ? 27.037 -21.890 -9.369 1.00 42.53 114 ARG A O 1
ATOM 852 N N . ALA A 1 115 ? 28.243 -20.924 -7.742 1.00 47.09 115 ALA A N 1
ATOM 853 C CA . ALA A 1 115 ? 29.417 -20.661 -8.574 1.00 47.09 115 ALA A CA 1
ATOM 854 C C . ALA A 1 115 ? 30.749 -21.126 -7.953 1.00 47.09 115 ALA A C 1
ATOM 856 O O . ALA A 1 115 ? 31.782 -20.849 -8.546 1.00 47.09 115 ALA A O 1
ATOM 857 N N . ASP A 1 116 ? 30.740 -21.855 -6.826 1.00 48.44 116 ASP A N 1
ATOM 858 C CA . ASP A 1 116 ? 31.975 -22.257 -6.120 1.00 48.44 116 ASP A CA 1
ATOM 859 C C . ASP A 1 116 ? 32.016 -23.744 -5.698 1.00 48.44 116 ASP A C 1
ATOM 861 O O . ASP A 1 116 ? 32.619 -24.095 -4.697 1.00 48.44 116 ASP A O 1
ATOM 865 N N . ASP A 1 117 ? 31.364 -24.651 -6.439 1.00 47.09 117 ASP A N 1
ATOM 866 C CA . ASP A 1 117 ? 31.335 -26.087 -6.075 1.00 47.09 117 ASP A CA 1
ATOM 867 C C . ASP A 1 117 ? 31.496 -27.008 -7.302 1.00 47.09 117 ASP A C 1
ATOM 869 O O . ASP A 1 117 ? 30.711 -27.924 -7.556 1.00 47.09 117 ASP A O 1
ATOM 873 N N . GLY A 1 118 ? 32.487 -26.715 -8.155 1.00 45.81 118 GLY A N 1
ATOM 874 C CA . GLY A 1 118 ? 32.644 -27.445 -9.419 1.00 45.81 118 GLY A CA 1
ATOM 875 C C . GLY A 1 118 ? 34.008 -27.402 -10.103 1.00 45.81 118 GLY A C 1
ATOM 876 O O . GLY A 1 118 ? 34.054 -27.633 -11.307 1.00 45.81 118 GLY A O 1
ATOM 877 N N . ALA A 1 119 ? 35.101 -27.122 -9.391 1.00 50.22 119 ALA A N 1
ATOM 878 C CA . ALA A 1 119 ? 36.441 -27.104 -9.983 1.00 50.22 119 ALA A CA 1
ATOM 879 C C . ALA A 1 119 ? 37.480 -27.835 -9.116 1.00 50.22 119 ALA A C 1
ATOM 881 O O . ALA A 1 119 ? 38.486 -27.244 -8.756 1.00 50.22 119 ALA A O 1
ATOM 882 N N . ASP A 1 120 ? 37.251 -29.109 -8.771 1.00 48.66 120 ASP A N 1
ATOM 883 C CA . ASP A 1 120 ? 38.341 -29.955 -8.244 1.00 48.66 120 ASP A CA 1
ATOM 884 C C . ASP A 1 120 ? 38.104 -31.467 -8.417 1.00 48.66 120 ASP A C 1
ATOM 886 O O . ASP A 1 120 ? 38.170 -32.272 -7.488 1.00 48.66 120 ASP A O 1
ATOM 890 N N . ARG A 1 121 ? 37.772 -31.888 -9.640 1.00 51.97 121 ARG A N 1
ATOM 891 C CA . ARG A 1 121 ? 37.874 -33.299 -10.032 1.00 51.97 121 ARG A CA 1
ATOM 892 C C . ARG A 1 121 ? 38.441 -33.361 -11.433 1.00 51.97 121 ARG A C 1
ATOM 894 O O . ARG A 1 121 ? 37.680 -33.205 -12.372 1.00 51.97 121 ARG A O 1
ATOM 901 N N . ASP A 1 122 ? 39.764 -33.465 -11.535 1.00 49.84 122 ASP A N 1
ATOM 902 C CA . ASP A 1 122 ? 40.468 -34.265 -12.552 1.00 49.84 122 ASP A CA 1
ATOM 903 C C . ASP A 1 122 ? 41.982 -33.998 -12.501 1.00 49.84 122 ASP A C 1
ATOM 905 O O . ASP A 1 122 ? 42.536 -33.305 -13.354 1.00 49.84 122 ASP A O 1
ATOM 909 N N . ARG A 1 123 ? 42.682 -34.586 -11.513 1.00 49.91 123 ARG A N 1
ATOM 910 C CA . ARG A 1 123 ? 44.067 -35.061 -11.711 1.00 49.91 123 ARG A CA 1
ATOM 911 C C . ARG A 1 123 ? 44.536 -36.036 -10.623 1.00 49.91 123 ARG A C 1
ATOM 913 O O . ARG A 1 123 ? 45.259 -35.663 -9.707 1.00 49.91 123 ARG A O 1
ATOM 920 N N . ALA A 1 124 ? 44.178 -37.312 -10.760 1.00 42.44 124 ALA A N 1
ATOM 921 C CA . ALA A 1 124 ? 44.858 -38.402 -10.059 1.00 42.44 124 ALA A CA 1
ATOM 922 C C . ALA A 1 124 ? 44.987 -39.639 -10.967 1.00 42.44 124 ALA A C 1
ATOM 924 O O . ALA A 1 124 ? 44.062 -40.439 -11.029 1.00 42.44 124 ALA A O 1
ATOM 925 N N . ALA A 1 125 ? 46.169 -39.745 -11.596 1.00 41.12 125 ALA A N 1
ATOM 926 C CA . ALA A 1 125 ? 46.904 -40.962 -11.999 1.00 41.12 125 ALA A CA 1
ATOM 927 C C . ALA A 1 125 ? 46.217 -41.944 -12.992 1.00 41.12 125 ALA A C 1
ATOM 929 O O . ALA A 1 125 ? 45.034 -41.781 -13.288 1.00 41.12 125 ALA A O 1
ATOM 930 N N . PRO A 1 126 ? 46.905 -42.967 -13.547 1.00 50.03 126 PRO A N 1
ATOM 931 C CA . PRO A 1 126 ? 48.234 -43.515 -13.226 1.00 50.03 126 PRO A CA 1
ATOM 932 C C . PRO A 1 126 ? 49.424 -42.762 -13.836 1.00 50.03 126 PRO A C 1
ATOM 934 O O . PRO A 1 126 ? 49.350 -42.370 -15.022 1.00 50.03 126 PRO A O 1
#

Organism: NCBI:txid1920512

Foldseek 3Di:
DDDPPPDPDDDLRPDDVVVNVVVVVCVVVVQPLCRPPCNVDVVVVVVVVVVVQVVAPPCRRPCLVDVVVVVVVVVVVQVVDPLVRRPCNVPVVVVVVVVVVVVCSNPPPPPPPPPPDPPDDDDDDD

pLDDT: mean 70.11, std 12.57, range [37.0, 90.75]

InterPro domains:
  IPR019626 Stress-induced protein, KGG, repeat [PF10685] (11-31)
  IPR019626 Stress-induced protein, KGG, repeat [PF10685] (37-56)
  IPR019626 Stress-induced protein, KGG, repeat [PF10685] (62-81)
  IPR019626 Stress-induced protein, KGG, repeat [PF10685] (87-107)
  IPR052590 Stress and Virulence-Associated Domain-Containing Protein [PTHR36569] (10-115)